Protein AF-A0A925HBF2-F1 (afdb_monomer_lite)

pLDDT: mean 90.34, std 15.37, range [42.03, 98.88]

Secondary structure (DSSP, 8-state):
----PPP--TTHHHHHHHHHHHHHHHHHHHHHHHHHHHHHHHHHHTT-HHHHHHHHHHHHHHS--HHHHHHHHHHHHHTT-HHHHHHHHHHHHHHS-TT-TTHHHHHHHHHHHHHHHHHHHHHHHHHHHHHHHHT-

Foldseek 3Di:
DDDDDDDDDPPPPVVVVVVVVVVVLLVVLQVQLVVLQVVLVVCVVVLVLVSSLVSLVSSCVSPVDLVSLQSNLVSCVSVVNLVSSLVSLVVSLVRPDPPDPCNVVSVVVNVVSVVSVVVVVVVVVVVVVVVVVVVD

Sequence (136 aa):
MQRWIRSTTEGLCVALVLLAASGALAQSAETKAKALFKRGQTAYNAGDFEKAIGLYQEAYQLKPLPGFLFNIAQGYRQAGNFERAQFFFSRFVDTAQPRDPNLDTARALLAEVNEKERARLSQQKAQDENARLEAE

Radius of gyration: 25.39 Å; chains: 1; bounding box: 77×58×66 Å

Structure (mmCIF, N/CA/C/O backbone):
data_AF-A0A925HBF2-F1
#
_entry.id   AF-A0A925HBF2-F1
#
loop_
_atom_site.group_PDB
_atom_site.id
_atom_site.type_symbol
_atom_site.label_atom_id
_atom_site.label_alt_id
_atom_site.label_comp_id
_atom_site.label_asym_id
_atom_site.label_entity_id
_atom_site.label_seq_id
_atom_site.pdbx_PDB_ins_code
_atom_site.Cartn_x
_atom_site.Cartn_y
_atom_site.Cartn_z
_atom_site.occupancy
_atom_site.B_iso_or_equiv
_atom_site.auth_seq_id
_atom_site.auth_comp_id
_atom_site.auth_asym_id
_atom_site.auth_atom_id
_atom_site.pdbx_PDB_model_num
ATOM 1 N N . MET A 1 1 ? 47.761 -49.095 -34.844 1.00 53.47 1 MET A N 1
ATOM 2 C CA . MET A 1 1 ? 47.298 -47.720 -35.144 1.00 53.47 1 MET A CA 1
ATOM 3 C C . MET A 1 1 ? 45.904 -47.805 -35.735 1.00 53.47 1 MET A C 1
ATOM 5 O O . MET A 1 1 ? 45.752 -48.594 -36.653 1.00 53.47 1 MET A O 1
ATOM 9 N N . GLN A 1 2 ? 44.946 -47.040 -35.193 1.00 42.03 2 GLN A N 1
ATOM 10 C CA . GLN A 1 2 ? 43.738 -46.447 -35.815 1.00 42.03 2 GLN A CA 1
ATOM 11 C C . GLN A 1 2 ? 42.641 -46.300 -34.734 1.00 42.03 2 GLN A C 1
ATOM 13 O O . GLN A 1 2 ? 42.109 -47.278 -34.217 1.00 42.03 2 GLN A O 1
ATOM 18 N N . ARG A 1 3 ? 42.400 -45.036 -34.355 1.00 63.38 3 ARG A N 1
ATOM 19 C CA . ARG A 1 3 ? 41.356 -44.511 -33.450 1.00 63.38 3 ARG A CA 1
ATOM 20 C C . ARG A 1 3 ? 39.977 -44.766 -34.042 1.00 63.38 3 ARG A C 1
ATOM 22 O O . ARG A 1 3 ? 39.865 -44.520 -35.227 1.00 63.38 3 ARG A O 1
ATOM 29 N N . TRP A 1 4 ? 38.943 -45.002 -33.228 1.00 49.91 4 TRP A N 1
ATOM 30 C CA . TRP A 1 4 ? 37.582 -44.506 -33.513 1.00 49.91 4 TRP A CA 1
ATOM 31 C C . TRP A 1 4 ? 36.822 -44.232 -32.203 1.00 49.91 4 TRP A C 1
ATOM 33 O O . TRP A 1 4 ? 36.246 -45.126 -31.592 1.00 49.91 4 TRP A O 1
ATOM 43 N N . ILE A 1 5 ? 36.854 -42.970 -31.765 1.00 63.03 5 ILE A N 1
ATOM 44 C CA . ILE A 1 5 ? 35.985 -42.406 -30.722 1.00 63.03 5 ILE A CA 1
ATOM 45 C C . ILE A 1 5 ? 34.616 -42.180 -31.370 1.00 63.03 5 ILE A C 1
ATOM 47 O O . ILE A 1 5 ? 34.524 -41.451 -32.359 1.00 63.03 5 ILE A O 1
ATOM 51 N N . ARG A 1 6 ? 33.564 -42.820 -30.849 1.00 57.81 6 ARG A N 1
ATOM 52 C CA . ARG A 1 6 ? 32.183 -42.575 -31.283 1.00 57.81 6 ARG A CA 1
ATOM 53 C C . ARG A 1 6 ? 31.633 -41.314 -30.609 1.00 57.81 6 ARG A C 1
ATOM 55 O O . ARG A 1 6 ? 31.754 -41.132 -29.404 1.00 57.81 6 ARG A O 1
ATOM 62 N N . SER A 1 7 ? 31.075 -40.472 -31.470 1.00 60.97 7 SER A N 1
ATOM 63 C CA . SER A 1 7 ? 30.488 -39.148 -31.276 1.00 60.97 7 SER A CA 1
ATOM 64 C C . SER A 1 7 ? 29.465 -39.045 -30.137 1.00 60.97 7 SER A C 1
ATOM 66 O O . SER A 1 7 ? 28.489 -39.789 -30.114 1.00 60.97 7 SER A O 1
ATOM 68 N N . THR A 1 8 ? 29.642 -38.058 -29.254 1.00 61.94 8 THR A N 1
ATOM 69 C CA . THR A 1 8 ? 28.644 -37.583 -28.283 1.00 61.94 8 THR A CA 1
ATOM 70 C C . THR A 1 8 ? 28.211 -36.162 -28.661 1.00 61.94 8 THR A C 1
ATOM 72 O O . THR A 1 8 ? 28.766 -35.191 -28.150 1.00 61.94 8 THR A O 1
ATOM 75 N N . THR A 1 9 ? 27.260 -36.003 -29.584 1.00 57.53 9 THR A N 1
ATOM 76 C CA . THR A 1 9 ? 26.789 -34.668 -30.023 1.00 57.53 9 THR A CA 1
ATOM 77 C C . THR A 1 9 ? 25.300 -34.400 -29.790 1.00 57.53 9 THR A C 1
ATOM 79 O O . THR A 1 9 ? 24.839 -33.300 -30.065 1.00 57.53 9 THR A O 1
ATOM 82 N N . GLU A 1 10 ? 24.532 -35.332 -29.227 1.00 52.66 10 GLU A N 1
ATOM 83 C CA . GLU A 1 10 ? 23.063 -35.192 -29.158 1.00 52.66 10 GLU A CA 1
ATOM 84 C C . GLU A 1 10 ? 22.543 -34.440 -27.913 1.00 52.66 10 GLU A C 1
ATOM 86 O O . GLU A 1 10 ? 21.391 -34.015 -27.879 1.00 52.66 10 GLU A O 1
ATOM 91 N N . GLY A 1 11 ? 23.384 -34.191 -26.902 1.00 54.53 11 GLY A N 1
ATOM 92 C CA . GLY A 1 11 ? 22.959 -33.562 -25.640 1.00 54.53 11 GLY A CA 1
ATOM 93 C C . GLY A 1 11 ? 22.887 -32.026 -25.632 1.00 54.53 11 GLY A C 1
ATOM 94 O O . GLY A 1 11 ? 22.331 -31.450 -24.700 1.00 54.53 11 GLY A O 1
ATOM 95 N N . LEU A 1 12 ? 23.442 -31.339 -26.639 1.00 53.97 12 LEU A N 1
ATOM 96 C CA . LEU A 1 12 ? 23.644 -29.880 -26.589 1.00 53.97 12 LEU A CA 1
ATOM 97 C C . LEU A 1 12 ? 22.431 -29.053 -27.063 1.00 53.97 12 LEU A C 1
ATOM 99 O O . LEU A 1 12 ? 22.291 -27.896 -26.673 1.00 53.97 12 LEU A O 1
ATOM 103 N N . CYS A 1 13 ? 21.525 -29.628 -27.861 1.00 51.09 13 CYS A N 1
ATOM 104 C CA . CYS A 1 13 ? 20.393 -28.885 -28.432 1.00 51.09 13 CYS A CA 1
ATOM 105 C C . CYS A 1 13 ? 19.215 -28.705 -27.457 1.00 51.09 13 CYS A C 1
ATOM 107 O O . CYS A 1 13 ? 18.534 -27.684 -27.510 1.00 51.09 13 CYS A O 1
ATOM 109 N N . VAL A 1 14 ? 18.984 -29.644 -26.533 1.00 56.19 14 VAL A N 1
ATOM 110 C CA . VAL A 1 14 ? 17.830 -29.589 -25.609 1.00 56.19 14 VAL A CA 1
ATOM 111 C C . VAL A 1 14 ? 18.026 -28.535 -24.507 1.00 56.19 14 VAL A C 1
ATOM 113 O O . VAL A 1 14 ? 17.075 -27.853 -24.125 1.00 56.19 14 VAL A O 1
ATOM 116 N N . ALA A 1 15 ? 19.262 -28.323 -24.043 1.00 54.62 15 ALA A N 1
ATOM 117 C CA . ALA A 1 15 ? 19.568 -27.333 -23.006 1.00 54.62 15 ALA A CA 1
ATOM 118 C C . ALA A 1 15 ? 19.396 -25.873 -23.482 1.00 54.62 15 ALA A C 1
ATOM 120 O O . ALA A 1 15 ? 18.979 -25.015 -22.705 1.00 54.62 15 ALA A O 1
ATOM 121 N N . LEU A 1 16 ? 19.653 -25.583 -24.764 1.00 54.62 16 LEU A N 1
ATOM 122 C CA . LEU A 1 16 ? 19.521 -24.236 -25.340 1.00 54.62 16 LEU A CA 1
ATOM 123 C C . LEU A 1 16 ? 18.058 -23.801 -25.546 1.00 54.62 16 LEU A C 1
ATOM 125 O O . LEU A 1 16 ? 17.738 -22.624 -25.377 1.00 54.62 16 LEU A O 1
ATOM 129 N N . VAL A 1 17 ? 17.151 -24.735 -25.849 1.00 59.34 17 VAL A N 1
ATOM 130 C CA . VAL A 1 17 ? 15.724 -24.430 -26.080 1.00 59.34 17 VAL A CA 1
ATOM 131 C C . VAL A 1 17 ? 14.995 -24.073 -24.774 1.00 59.34 17 VAL A C 1
ATOM 133 O O . VAL A 1 17 ? 14.154 -23.172 -24.761 1.00 59.34 17 VAL A O 1
ATOM 136 N N . LEU A 1 18 ? 15.350 -24.708 -23.651 1.00 57.00 18 LEU A N 1
ATOM 137 C CA . LEU A 1 18 ? 14.713 -24.463 -22.347 1.00 57.00 18 LEU A CA 1
ATOM 138 C C . LEU A 1 18 ? 15.071 -23.094 -21.734 1.00 57.00 18 LEU A C 1
ATOM 140 O O . LEU A 1 18 ? 14.224 -22.462 -21.093 1.00 57.00 18 LEU A O 1
ATOM 144 N N . LEU A 1 19 ? 16.288 -22.585 -21.967 1.00 59.22 19 LEU A N 1
ATOM 145 C CA . LEU A 1 19 ? 16.669 -21.238 -21.519 1.00 59.22 19 LEU A CA 1
ATOM 146 C C . LEU A 1 19 ? 15.957 -20.132 -22.315 1.00 59.22 19 LEU A C 1
ATOM 148 O O . LEU A 1 19 ? 15.532 -19.133 -21.731 1.00 59.22 19 LEU A O 1
ATOM 152 N N . ALA A 1 20 ? 15.780 -20.311 -23.627 1.00 62.69 20 ALA A N 1
ATOM 153 C CA . ALA A 1 20 ? 15.151 -19.305 -24.484 1.00 62.69 20 ALA A CA 1
ATOM 154 C C . ALA A 1 20 ? 13.661 -19.086 -24.146 1.00 62.69 20 ALA A C 1
ATOM 156 O O . ALA A 1 20 ? 13.200 -17.943 -24.077 1.00 62.69 20 ALA A O 1
ATOM 157 N N . ALA A 1 21 ? 12.917 -20.162 -23.867 1.00 65.06 21 ALA A N 1
ATOM 158 C CA . ALA A 1 21 ? 11.500 -20.081 -23.500 1.00 65.06 21 ALA A CA 1
ATOM 159 C C . ALA A 1 21 ? 11.271 -19.330 -22.172 1.00 65.06 21 ALA A C 1
ATOM 161 O O . ALA A 1 21 ? 10.344 -18.524 -22.056 1.00 65.06 21 ALA A O 1
ATOM 162 N N . SER A 1 22 ? 12.156 -19.535 -21.190 1.00 68.12 22 SER A N 1
ATOM 163 C CA . SER A 1 22 ? 12.088 -18.865 -19.884 1.00 68.12 22 SER A CA 1
ATOM 164 C C . SER A 1 22 ? 12.310 -17.350 -19.998 1.00 68.12 22 SER A C 1
ATOM 166 O O . SER A 1 22 ? 11.602 -16.567 -19.360 1.00 68.12 22 SER A O 1
ATOM 168 N N . GLY A 1 23 ? 13.240 -16.923 -20.861 1.00 69.94 23 GLY A N 1
ATOM 169 C CA . GLY A 1 23 ? 13.500 -15.504 -21.126 1.00 69.94 23 GLY A CA 1
ATOM 170 C C . GLY A 1 23 ? 12.311 -14.788 -21.777 1.00 69.94 23 GLY A C 1
ATOM 171 O O . GLY A 1 23 ? 11.922 -13.707 -21.333 1.00 69.94 23 GLY A O 1
ATOM 172 N N . ALA A 1 24 ? 11.678 -15.414 -22.774 1.00 74.44 24 ALA A N 1
ATOM 173 C CA . ALA A 1 24 ? 10.517 -14.844 -23.461 1.00 74.44 24 ALA A CA 1
ATOM 174 C C . ALA A 1 24 ? 9.307 -14.655 -22.522 1.00 74.44 24 ALA A C 1
ATOM 176 O O . ALA A 1 24 ? 8.675 -13.593 -22.520 1.00 74.44 24 ALA A O 1
ATOM 177 N N . LEU A 1 25 ? 9.014 -15.642 -21.665 1.00 75.81 25 LEU A N 1
ATOM 178 C CA . LEU A 1 25 ? 7.945 -15.538 -20.665 1.00 75.81 25 LEU A CA 1
ATOM 179 C C . LEU A 1 25 ? 8.239 -14.446 -19.629 1.00 75.81 25 LEU A C 1
ATOM 181 O O . LEU A 1 25 ? 7.366 -13.623 -19.342 1.00 75.81 25 LEU A O 1
ATOM 185 N N . ALA A 1 26 ? 9.469 -14.374 -19.114 1.00 77.88 26 ALA A N 1
ATOM 186 C CA . ALA A 1 26 ? 9.861 -13.355 -18.143 1.00 77.88 26 ALA A CA 1
ATOM 187 C C . ALA A 1 26 ? 9.753 -11.924 -18.704 1.00 77.88 26 ALA A C 1
ATOM 189 O O . ALA A 1 26 ? 9.286 -11.033 -17.983 1.00 77.88 26 ALA A O 1
ATOM 190 N N . GLN A 1 27 ? 10.123 -11.728 -19.976 1.00 79.81 27 GLN A N 1
ATOM 191 C CA . GLN A 1 27 ? 9.998 -10.460 -20.704 1.00 79.81 27 GLN A CA 1
ATOM 192 C C . GLN A 1 27 ? 8.528 -10.065 -20.916 1.00 79.81 27 GLN A C 1
ATOM 194 O O . GLN A 1 27 ? 8.152 -8.897 -20.758 1.00 79.81 27 GLN A O 1
ATOM 199 N N . SER A 1 28 ? 7.673 -11.042 -21.235 1.00 89.12 28 SER A N 1
ATOM 200 C CA . SER A 1 28 ? 6.235 -10.813 -21.401 1.00 89.12 28 SER A CA 1
ATOM 201 C C . SER A 1 28 ? 5.570 -10.387 -20.082 1.00 89.12 28 SER A C 1
ATOM 203 O O . SER A 1 28 ? 4.811 -9.414 -20.056 1.00 89.12 28 SER A O 1
ATOM 205 N N . ALA A 1 29 ? 5.930 -11.034 -18.967 1.00 92.69 29 ALA A N 1
ATOM 206 C CA . ALA A 1 29 ? 5.424 -10.709 -17.636 1.00 92.69 29 ALA A CA 1
ATOM 207 C C . ALA A 1 29 ? 5.859 -9.308 -17.183 1.00 92.69 29 ALA A C 1
ATOM 209 O O . ALA A 1 29 ? 5.053 -8.559 -16.636 1.00 92.69 29 ALA A O 1
ATOM 210 N N . GLU A 1 30 ? 7.109 -8.918 -17.453 1.00 93.56 30 GLU A N 1
ATOM 211 C CA . GLU A 1 30 ? 7.597 -7.568 -17.157 1.00 93.56 30 GLU A CA 1
ATOM 212 C C . GLU A 1 30 ? 6.840 -6.495 -17.948 1.00 93.56 30 GLU A C 1
ATOM 214 O O . GLU A 1 30 ? 6.405 -5.487 -17.387 1.00 93.56 30 GLU A O 1
ATOM 219 N N . THR A 1 31 ? 6.637 -6.728 -19.245 1.00 96.19 31 THR A N 1
ATOM 220 C CA . THR A 1 31 ? 5.908 -5.801 -20.119 1.00 96.19 31 THR A CA 1
ATOM 221 C C . THR A 1 31 ? 4.464 -5.625 -19.645 1.00 96.19 31 THR A C 1
ATOM 223 O O . THR A 1 31 ? 3.974 -4.498 -19.532 1.00 96.19 31 THR A O 1
ATOM 226 N N . LYS A 1 32 ? 3.795 -6.728 -19.285 1.00 97.25 32 LYS A N 1
ATOM 227 C CA . LYS A 1 32 ? 2.428 -6.704 -18.751 1.00 97.25 32 LYS A CA 1
ATOM 228 C C . LYS A 1 32 ? 2.351 -6.005 -17.389 1.00 97.25 32 LYS A C 1
ATOM 230 O O . LYS A 1 32 ? 1.479 -5.157 -17.207 1.00 97.25 32 LYS A O 1
ATOM 235 N N . ALA A 1 33 ? 3.281 -6.274 -16.470 1.00 97.88 33 ALA A N 1
ATOM 236 C CA . ALA A 1 33 ? 3.339 -5.601 -15.169 1.00 97.88 33 ALA A CA 1
ATOM 237 C C . ALA A 1 33 ? 3.537 -4.081 -15.314 1.00 97.88 33 ALA A C 1
ATOM 239 O O . ALA A 1 33 ? 2.854 -3.303 -14.652 1.00 97.88 33 ALA A O 1
ATOM 240 N N . LYS A 1 34 ? 4.399 -3.637 -16.240 1.00 97.81 34 LYS A N 1
ATOM 241 C CA . LYS A 1 34 ? 4.586 -2.210 -16.560 1.00 97.81 34 LYS A CA 1
ATOM 242 C C . LYS A 1 34 ? 3.314 -1.560 -17.114 1.00 97.81 34 LYS A C 1
ATOM 244 O O . LYS A 1 34 ? 3.014 -0.417 -16.774 1.00 97.81 34 LYS A O 1
ATOM 249 N N . ALA A 1 35 ? 2.561 -2.261 -17.962 1.00 98.31 35 ALA A N 1
ATOM 250 C CA . ALA A 1 35 ? 1.295 -1.753 -18.489 1.00 98.31 35 ALA A CA 1
ATOM 251 C C . ALA A 1 35 ? 0.225 -1.624 -17.390 1.00 98.31 35 ALA A C 1
ATOM 253 O O . ALA A 1 35 ? -0.456 -0.600 -17.314 1.00 98.31 35 ALA A O 1
ATOM 254 N N . LEU A 1 36 ? 0.113 -2.627 -16.513 1.00 98.75 36 LEU A N 1
ATOM 255 C CA . LEU A 1 36 ? -0.772 -2.592 -15.345 1.00 98.75 36 LEU A CA 1
ATOM 256 C C . LEU A 1 36 ? -0.396 -1.456 -14.392 1.00 98.75 36 LEU A C 1
ATOM 258 O O . LEU A 1 36 ? -1.270 -0.688 -14.004 1.00 98.75 36 LEU A O 1
ATOM 262 N N . PHE A 1 37 ? 0.898 -1.275 -14.110 1.00 98.56 37 PHE A N 1
ATOM 263 C CA . PHE A 1 37 ? 1.402 -0.159 -13.311 1.00 98.56 37 PHE A CA 1
ATOM 264 C C . PHE A 1 37 ? 0.953 1.196 -13.863 1.00 98.56 37 PHE A C 1
ATOM 266 O O . PHE A 1 37 ? 0.380 1.997 -13.132 1.00 98.56 37 PHE A O 1
ATOM 273 N N . LYS A 1 38 ? 1.158 1.443 -15.164 1.00 98.69 38 LYS A N 1
ATOM 274 C CA . LYS A 1 38 ? 0.758 2.708 -15.802 1.00 98.69 38 LYS A CA 1
ATOM 275 C C . LYS A 1 38 ? -0.744 2.955 -15.681 1.00 98.69 38 LYS A C 1
ATOM 277 O O . LYS A 1 38 ? -1.152 4.057 -15.334 1.00 98.69 38 LYS A O 1
ATOM 282 N N . ARG A 1 39 ? -1.564 1.927 -15.923 1.00 98.75 39 ARG A N 1
ATOM 283 C CA . ARG A 1 39 ? -3.024 2.015 -15.761 1.00 98.75 39 ARG A CA 1
ATOM 284 C C . ARG A 1 39 ? -3.413 2.279 -14.306 1.00 98.75 39 ARG A C 1
ATOM 286 O O . ARG A 1 39 ? -4.313 3.079 -14.068 1.00 98.75 39 ARG A O 1
ATOM 293 N N . GLY A 1 40 ? -2.735 1.633 -13.357 1.00 98.75 40 GLY A N 1
ATOM 294 C CA . GLY A 1 40 ? -2.923 1.851 -11.925 1.00 98.75 40 GLY A CA 1
ATOM 295 C C . GLY A 1 40 ? -2.600 3.288 -11.532 1.00 98.75 40 GLY A C 1
ATOM 296 O O . GLY A 1 40 ? -3.398 3.921 -10.852 1.00 98.75 40 GLY A O 1
ATOM 297 N N . GLN A 1 41 ? -1.507 3.846 -12.059 1.00 98.75 41 GLN A N 1
ATOM 298 C CA . GLN A 1 41 ? -1.134 5.242 -11.835 1.00 98.75 41 GLN A CA 1
ATOM 299 C C . GLN A 1 41 ? -2.180 6.207 -12.392 1.00 98.75 41 GLN A C 1
ATOM 301 O O . GLN A 1 41 ? -2.536 7.175 -11.725 1.00 98.75 41 GLN A O 1
ATOM 306 N N . THR A 1 42 ? -2.711 5.939 -13.587 1.00 98.81 42 THR A N 1
ATOM 307 C CA . THR A 1 42 ? -3.810 6.732 -14.150 1.00 98.81 42 THR A CA 1
ATOM 308 C C . THR A 1 42 ? -5.055 6.679 -13.263 1.00 98.81 42 THR A C 1
ATOM 310 O O . THR A 1 42 ? -5.629 7.727 -12.986 1.00 98.81 42 THR A O 1
ATOM 313 N N . ALA 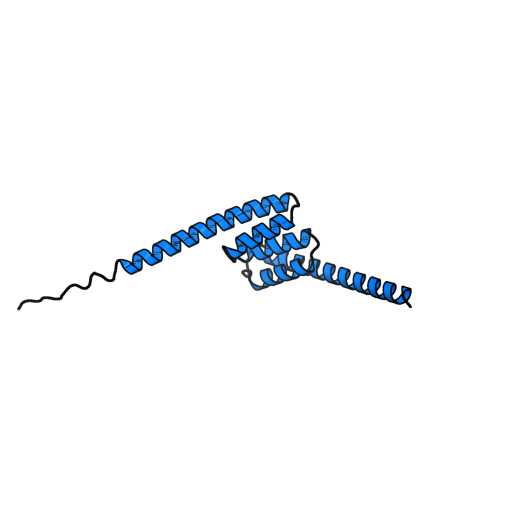A 1 43 ? -5.455 5.494 -12.789 1.00 98.75 43 ALA A N 1
ATOM 314 C CA . ALA A 1 43 ? -6.601 5.345 -11.889 1.00 98.75 43 ALA A CA 1
ATOM 315 C C . ALA A 1 43 ? -6.375 6.069 -10.550 1.00 98.75 43 ALA A C 1
ATOM 317 O O . ALA A 1 43 ? -7.235 6.823 -10.107 1.00 98.75 43 ALA A O 1
ATOM 318 N N . TYR A 1 44 ? -5.182 5.927 -9.966 1.00 98.75 44 TYR A N 1
ATOM 319 C CA . TYR A 1 44 ? -4.801 6.595 -8.723 1.00 98.75 44 TYR A CA 1
ATOM 320 C C . TYR A 1 44 ? -4.884 8.118 -8.857 1.00 98.75 44 TYR A C 1
ATOM 322 O O . TYR A 1 44 ? -5.467 8.789 -8.012 1.00 98.75 44 TYR A O 1
ATOM 330 N N . ASN A 1 45 ? -4.349 8.666 -9.951 1.00 98.50 45 ASN A N 1
ATOM 331 C CA . ASN A 1 45 ? -4.385 10.104 -10.220 1.00 98.50 45 ASN A CA 1
ATOM 332 C C . ASN A 1 45 ? -5.811 10.622 -10.471 1.00 98.50 45 ASN A C 1
ATOM 334 O O . ASN A 1 45 ? -6.070 11.801 -10.259 1.00 98.50 45 ASN A O 1
ATOM 338 N N . ALA A 1 46 ? -6.725 9.755 -10.914 1.00 98.56 46 ALA A N 1
ATOM 339 C CA . ALA A 1 46 ? -8.142 10.069 -11.074 1.00 98.56 46 ALA A CA 1
ATOM 340 C C . ALA A 1 46 ? -8.946 9.948 -9.762 1.00 98.56 46 ALA A C 1
ATOM 342 O O . ALA A 1 46 ? -10.149 10.192 -9.771 1.00 98.56 46 ALA A O 1
ATOM 343 N N . GLY A 1 47 ? -8.312 9.556 -8.650 1.00 98.44 47 GLY A N 1
ATOM 344 C CA . GLY A 1 47 ? -8.982 9.310 -7.369 1.00 98.44 47 GLY A CA 1
ATOM 345 C C . GLY A 1 47 ? -9.696 7.957 -7.278 1.00 98.44 47 GLY A C 1
ATOM 346 O O . GLY A 1 47 ? -10.300 7.651 -6.254 1.00 98.44 47 GLY A O 1
ATOM 347 N N . ASP A 1 48 ? -9.609 7.121 -8.316 1.00 98.69 48 ASP A N 1
ATOM 348 C CA . ASP A 1 48 ? -10.162 5.765 -8.327 1.00 98.69 48 ASP A CA 1
ATOM 349 C C . ASP A 1 48 ? -9.171 4.801 -7.655 1.00 98.69 48 ASP A C 1
ATOM 351 O O . ASP A 1 48 ? -8.429 4.042 -8.294 1.00 98.69 48 ASP A O 1
ATOM 355 N N . PHE A 1 49 ? -9.094 4.911 -6.327 1.00 98.62 49 PHE A N 1
ATOM 356 C CA . PHE A 1 49 ? -8.108 4.194 -5.524 1.00 98.62 49 PHE A CA 1
ATOM 357 C C . PHE A 1 49 ? -8.350 2.685 -5.508 1.00 98.62 49 PHE A C 1
ATOM 359 O O . PHE A 1 49 ? -7.383 1.928 -5.538 1.00 98.62 49 PHE A O 1
ATOM 366 N N . GLU A 1 50 ? -9.604 2.232 -5.520 1.00 98.62 50 GLU A N 1
ATOM 367 C CA . GLU A 1 50 ? -9.936 0.804 -5.542 1.00 98.62 50 GLU A CA 1
ATOM 368 C C . GLU A 1 50 ? -9.429 0.137 -6.825 1.00 98.62 50 GLU A C 1
ATOM 370 O O . GLU A 1 50 ? -8.706 -0.866 -6.774 1.00 98.62 50 GLU A O 1
ATOM 375 N N . LYS A 1 51 ? -9.692 0.752 -7.983 1.00 98.69 51 LYS A N 1
ATOM 376 C CA . LYS A 1 51 ? -9.161 0.273 -9.260 1.00 98.69 51 LYS A CA 1
ATOM 377 C C . LYS A 1 51 ? -7.640 0.331 -9.308 1.00 98.69 51 LYS A C 1
ATOM 379 O O . LYS A 1 51 ? -7.010 -0.590 -9.830 1.00 98.69 51 LYS A O 1
ATOM 384 N N . ALA A 1 52 ? -7.038 1.395 -8.777 1.00 98.88 52 ALA A N 1
ATOM 385 C CA . ALA A 1 52 ? -5.586 1.512 -8.709 1.00 98.88 52 ALA A CA 1
ATOM 386 C C . ALA A 1 52 ? -4.964 0.365 -7.900 1.00 98.88 52 ALA A C 1
ATOM 388 O O . ALA A 1 52 ? -4.031 -0.280 -8.378 1.00 98.88 52 ALA A O 1
ATOM 389 N N . ILE A 1 53 ? -5.516 0.069 -6.717 1.00 98.88 53 ILE A N 1
ATOM 390 C CA . ILE A 1 53 ? -5.084 -1.038 -5.855 1.00 98.88 53 ILE A CA 1
ATOM 391 C C . ILE A 1 53 ? -5.147 -2.365 -6.613 1.00 98.88 53 ILE A C 1
ATOM 393 O O . ILE A 1 53 ? -4.150 -3.086 -6.629 1.00 98.88 53 ILE A O 1
ATOM 397 N N . GLY A 1 54 ? -6.271 -2.667 -7.274 1.00 98.75 54 GLY A N 1
ATOM 398 C CA . GLY A 1 54 ? -6.427 -3.902 -8.048 1.00 98.75 54 GLY A CA 1
ATOM 399 C C . GLY A 1 54 ? -5.371 -4.037 -9.149 1.00 98.75 54 GLY A C 1
ATOM 400 O O . GLY A 1 54 ? -4.679 -5.050 -9.239 1.00 98.75 54 GLY A O 1
ATOM 401 N N . LEU A 1 55 ? -5.147 -2.968 -9.918 1.00 98.88 55 LEU A N 1
ATOM 402 C CA . LEU A 1 55 ? -4.139 -2.948 -10.983 1.00 98.88 55 LEU A CA 1
ATOM 403 C C . LEU A 1 55 ? -2.710 -3.124 -10.448 1.00 98.88 55 LEU A C 1
ATOM 405 O O . LEU A 1 55 ? -1.901 -3.822 -11.063 1.00 98.88 55 LEU A O 1
ATOM 409 N N . TYR A 1 56 ? -2.385 -2.525 -9.301 1.00 98.88 56 TYR A N 1
ATOM 410 C CA . TYR A 1 56 ? -1.085 -2.721 -8.662 1.00 98.88 56 TYR A CA 1
ATOM 411 C C . TYR A 1 56 ? -0.919 -4.134 -8.093 1.00 98.88 56 TYR A C 1
ATOM 413 O O . TYR A 1 56 ? 0.176 -4.689 -8.178 1.00 98.88 56 TYR A O 1
ATOM 421 N N . GLN A 1 57 ? -1.979 -4.742 -7.558 1.00 98.75 57 GLN A N 1
ATOM 422 C CA . GLN A 1 57 ? -1.961 -6.128 -7.083 1.00 98.75 57 GLN A CA 1
ATOM 423 C C . GLN A 1 57 ? -1.755 -7.115 -8.233 1.00 98.75 57 GLN A C 1
ATOM 425 O O . GLN A 1 57 ? -0.914 -8.005 -8.120 1.00 98.75 57 GLN A O 1
ATOM 430 N N . GLU A 1 58 ? -2.443 -6.931 -9.361 1.00 98.69 58 GLU A N 1
ATOM 431 C CA . GLU A 1 58 ? -2.205 -7.731 -10.567 1.00 98.69 58 GLU A CA 1
ATOM 432 C C . GLU A 1 58 ? -0.758 -7.577 -11.060 1.00 98.69 58 GLU A C 1
ATOM 434 O O . GLU A 1 58 ? -0.102 -8.561 -11.409 1.00 98.69 58 GLU A O 1
ATOM 439 N N . ALA A 1 59 ? -0.218 -6.353 -11.053 1.00 98.44 59 ALA A N 1
ATOM 440 C CA . ALA A 1 59 ? 1.175 -6.117 -11.427 1.00 98.44 59 ALA A CA 1
ATOM 441 C C . ALA A 1 59 ? 2.153 -6.823 -10.469 1.00 98.44 59 ALA A C 1
ATOM 443 O O . ALA A 1 59 ? 3.117 -7.441 -10.926 1.00 98.44 59 ALA A O 1
ATOM 444 N N . TYR A 1 60 ? 1.870 -6.794 -9.163 1.00 98.12 60 TYR A N 1
ATOM 445 C CA . TYR A 1 60 ? 2.650 -7.481 -8.134 1.00 98.12 60 TYR A CA 1
ATOM 446 C C . TYR A 1 60 ? 2.622 -9.006 -8.292 1.00 98.12 60 TYR A C 1
ATOM 448 O O . TYR A 1 60 ? 3.657 -9.653 -8.150 1.00 98.12 60 TYR A O 1
ATOM 456 N N . GLN A 1 61 ? 1.471 -9.586 -8.645 1.00 97.75 61 GLN A N 1
ATOM 457 C CA . GLN A 1 61 ? 1.354 -11.024 -8.915 1.00 97.75 61 GLN A CA 1
ATOM 458 C C . GLN A 1 61 ? 2.233 -11.465 -10.092 1.00 97.75 61 GLN A C 1
ATOM 460 O O . GLN A 1 61 ? 2.808 -12.550 -10.063 1.00 97.75 61 GLN A O 1
ATOM 465 N N . LEU A 1 62 ? 2.368 -10.622 -11.120 1.00 97.00 62 LEU A N 1
ATOM 466 C CA . LEU A 1 62 ? 3.255 -10.901 -12.252 1.00 97.00 62 LEU A CA 1
ATOM 467 C C . LEU A 1 62 ? 4.730 -10.687 -11.902 1.00 97.00 62 LEU A C 1
ATOM 469 O O . LEU A 1 62 ? 5.595 -11.415 -12.394 1.00 97.00 62 LEU A O 1
ATOM 473 N N . LYS A 1 63 ? 5.026 -9.656 -11.105 1.00 96.75 63 LYS A N 1
ATOM 474 C CA . LYS A 1 63 ? 6.378 -9.277 -10.688 1.00 96.75 63 LYS A CA 1
ATOM 475 C C . LYS A 1 63 ? 6.351 -8.773 -9.239 1.00 96.75 63 LYS A C 1
ATOM 477 O O . LYS A 1 63 ? 5.996 -7.614 -9.018 1.00 96.75 63 LYS A O 1
ATOM 482 N N . PRO A 1 64 ? 6.784 -9.587 -8.259 1.00 96.62 64 PRO A N 1
ATOM 483 C CA . PRO A 1 64 ? 6.668 -9.255 -6.842 1.00 96.62 64 PRO A CA 1
ATOM 484 C C . PRO A 1 64 ? 7.767 -8.283 -6.389 1.00 96.62 64 PRO A C 1
ATOM 486 O O . PRO A 1 64 ? 8.665 -8.631 -5.628 1.00 96.62 64 PRO A O 1
ATOM 489 N N . LEU A 1 65 ? 7.717 -7.050 -6.892 1.00 96.00 65 LEU A N 1
ATOM 490 C CA . LEU A 1 65 ? 8.662 -5.988 -6.554 1.00 96.00 65 LEU A CA 1
ATOM 491 C C . LEU A 1 65 ? 8.147 -5.161 -5.365 1.00 96.00 65 LEU A C 1
ATOM 493 O O . LEU A 1 65 ? 6.963 -4.805 -5.362 1.00 96.00 65 LEU A O 1
ATOM 497 N N . PRO A 1 66 ? 9.013 -4.771 -4.407 1.00 97.38 66 PRO A N 1
ATOM 498 C CA . PRO A 1 66 ? 8.615 -3.945 -3.266 1.00 97.38 66 PRO A CA 1
ATOM 499 C C . PRO A 1 66 ? 7.902 -2.650 -3.668 1.00 97.38 66 PRO A C 1
ATOM 501 O O . PRO A 1 66 ? 6.919 -2.277 -3.038 1.00 97.38 66 PRO A O 1
ATOM 504 N N . GLY A 1 67 ? 8.301 -2.009 -4.772 1.00 97.69 67 GLY A N 1
ATOM 505 C CA . GLY A 1 67 ? 7.655 -0.780 -5.249 1.00 97.69 67 GLY A CA 1
ATOM 506 C C . GLY A 1 67 ? 6.136 -0.900 -5.453 1.00 97.69 67 GLY A C 1
ATOM 507 O O . GLY A 1 67 ? 5.410 0.064 -5.226 1.00 97.69 67 GLY A O 1
ATOM 508 N N . PHE A 1 68 ? 5.615 -2.083 -5.801 1.00 98.56 68 PHE A N 1
ATOM 509 C CA . PHE A 1 68 ? 4.163 -2.284 -5.864 1.00 98.56 68 PHE A CA 1
ATOM 510 C C . PHE A 1 68 ? 3.507 -2.291 -4.484 1.00 98.56 68 PHE A C 1
ATOM 512 O O . PHE A 1 68 ? 2.403 -1.774 -4.356 1.00 98.56 68 PHE A O 1
ATOM 519 N N . LEU A 1 69 ? 4.176 -2.810 -3.449 1.00 98.69 69 LEU A N 1
ATOM 520 C CA . LEU A 1 69 ? 3.672 -2.771 -2.073 1.00 98.69 69 LEU A CA 1
ATOM 521 C C . LEU A 1 69 ? 3.487 -1.324 -1.605 1.00 98.69 69 LEU A C 1
ATOM 523 O O . LEU A 1 69 ? 2.443 -1.003 -1.046 1.00 98.69 69 LEU A O 1
ATOM 527 N N . PHE A 1 70 ? 4.444 -0.441 -1.912 1.00 98.81 70 PHE A N 1
ATOM 528 C CA . PHE A 1 70 ? 4.330 0.991 -1.621 1.00 98.81 70 PHE A CA 1
ATOM 529 C C . PHE A 1 70 ? 3.111 1.623 -2.313 1.00 98.81 70 PHE A C 1
ATOM 531 O O . PHE A 1 70 ? 2.317 2.311 -1.675 1.00 98.81 70 PHE A O 1
ATOM 538 N N . ASN A 1 71 ? 2.912 1.340 -3.603 1.00 98.69 71 ASN A N 1
ATOM 539 C CA . ASN A 1 71 ? 1.782 1.883 -4.365 1.00 98.69 71 ASN A CA 1
ATOM 540 C C . ASN A 1 71 ? 0.424 1.343 -3.887 1.00 98.69 71 ASN A C 1
ATOM 542 O O . ASN A 1 71 ? -0.547 2.095 -3.802 1.00 98.69 71 ASN A O 1
ATOM 546 N N . ILE A 1 72 ? 0.351 0.056 -3.532 1.00 98.88 72 ILE A N 1
ATOM 547 C CA . ILE A 1 72 ? -0.845 -0.562 -2.941 1.00 98.88 72 ILE A CA 1
ATOM 548 C C . ILE A 1 72 ? -1.160 0.087 -1.587 1.00 98.88 72 ILE A C 1
ATOM 550 O O . ILE A 1 72 ? -2.311 0.443 -1.333 1.00 98.88 72 ILE A O 1
ATOM 554 N N . ALA A 1 73 ? -0.146 0.285 -0.739 1.00 98.81 73 ALA A N 1
ATOM 555 C CA . ALA A 1 73 ? -0.302 0.932 0.561 1.00 98.81 73 ALA A CA 1
ATOM 556 C C . ALA A 1 73 ? -0.829 2.366 0.427 1.00 98.81 73 ALA A C 1
ATOM 558 O O . ALA A 1 73 ? -1.787 2.738 1.104 1.00 98.81 73 ALA A O 1
ATOM 559 N N . GLN A 1 74 ? -0.263 3.146 -0.499 1.00 98.81 74 GLN A N 1
ATOM 560 C CA . GLN A 1 74 ? -0.731 4.495 -0.819 1.00 98.81 74 GLN A CA 1
ATOM 561 C C . GLN A 1 74 ? -2.186 4.499 -1.294 1.00 98.81 74 GLN A C 1
ATOM 563 O O . GLN A 1 74 ? -2.968 5.334 -0.842 1.00 98.81 74 GLN A O 1
ATOM 568 N N . GLY A 1 75 ? -2.572 3.549 -2.153 1.00 98.81 75 GLY A N 1
ATOM 569 C CA . GLY A 1 75 ? -3.961 3.372 -2.579 1.00 98.81 75 GLY A CA 1
ATOM 570 C C . GLY A 1 75 ? -4.905 3.165 -1.394 1.00 98.81 75 GLY A C 1
ATOM 571 O O . GLY A 1 75 ? -5.870 3.912 -1.241 1.00 9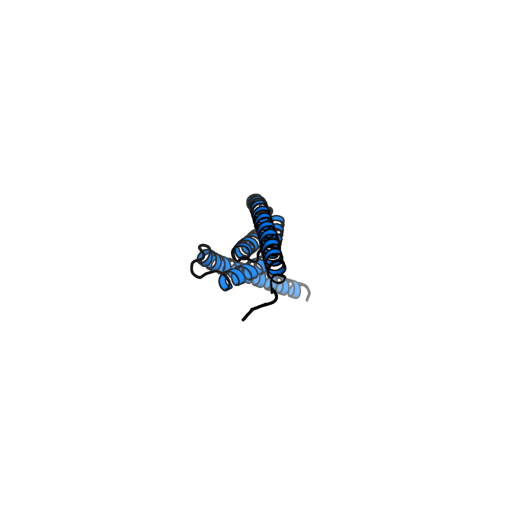8.81 75 GLY A O 1
ATOM 572 N N . TYR A 1 76 ? -4.600 2.213 -0.506 1.00 98.88 76 TYR A N 1
ATOM 573 C CA . TYR A 1 76 ? -5.416 1.971 0.691 1.00 98.88 76 TYR A CA 1
ATOM 574 C C . TYR A 1 76 ? -5.458 3.181 1.628 1.00 98.88 76 TYR A C 1
ATOM 576 O O . TYR A 1 76 ? -6.517 3.500 2.165 1.00 98.88 76 TYR A O 1
ATOM 584 N N . ARG A 1 77 ? -4.332 3.892 1.781 1.00 98.75 77 ARG A N 1
ATOM 585 C CA . ARG A 1 77 ? -4.248 5.108 2.596 1.00 98.75 77 ARG A CA 1
ATOM 586 C C . ARG A 1 77 ? -5.195 6.188 2.076 1.00 98.75 77 ARG A C 1
ATOM 588 O O . ARG A 1 77 ? -5.896 6.807 2.869 1.00 98.75 77 ARG A O 1
ATOM 595 N N . GLN A 1 78 ? -5.212 6.419 0.763 1.00 98.50 78 GLN A N 1
ATOM 596 C CA . GLN A 1 78 ? -6.112 7.399 0.147 1.00 98.50 78 GLN A CA 1
ATOM 597 C C . GLN A 1 78 ? -7.583 6.971 0.213 1.00 98.50 78 GLN A C 1
ATOM 599 O O . GLN A 1 78 ? -8.454 7.813 0.397 1.00 98.50 78 GLN A O 1
ATOM 604 N N . ALA A 1 79 ? -7.857 5.667 0.142 1.00 98.12 79 ALA A N 1
ATOM 605 C CA . ALA A 1 79 ? -9.195 5.113 0.340 1.00 98.12 79 ALA A CA 1
ATOM 606 C C . ALA A 1 79 ? -9.664 5.128 1.814 1.00 98.12 79 ALA A C 1
ATOM 608 O O . ALA A 1 79 ? -10.762 4.663 2.107 1.00 98.12 79 ALA A O 1
ATOM 609 N N . GLY A 1 80 ? -8.841 5.609 2.755 1.00 97.69 80 GLY A N 1
ATOM 610 C CA . GLY A 1 80 ? -9.161 5.646 4.187 1.00 97.69 80 GLY A CA 1
ATOM 611 C C . GLY A 1 80 ? -9.080 4.290 4.898 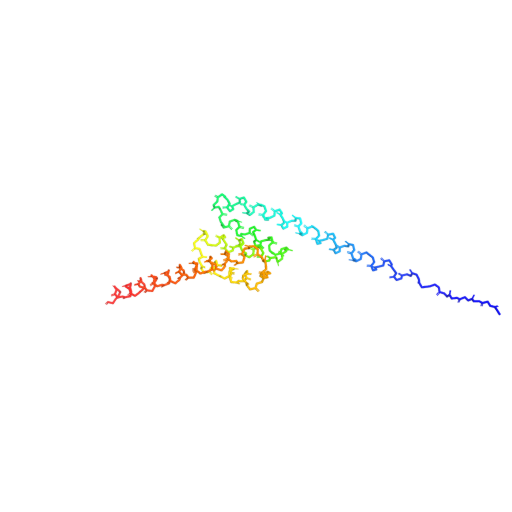1.00 97.69 80 GLY A C 1
ATOM 612 O O . GLY A 1 80 ? -9.410 4.192 6.077 1.00 97.69 80 GLY A O 1
ATOM 613 N N . ASN A 1 81 ? -8.617 3.240 4.216 1.00 98.38 81 ASN A N 1
ATOM 614 C CA . ASN A 1 81 ? -8.419 1.923 4.813 1.00 98.38 81 ASN A CA 1
ATOM 615 C C . ASN A 1 81 ? -7.025 1.846 5.456 1.00 98.38 81 ASN A C 1
ATOM 617 O O . ASN A 1 81 ? -6.071 1.315 4.876 1.00 98.38 81 ASN A O 1
ATOM 621 N N . PHE A 1 82 ? -6.900 2.437 6.646 1.00 98.31 82 PHE A N 1
ATOM 622 C CA . PHE A 1 82 ? -5.616 2.588 7.337 1.00 98.31 82 PHE A CA 1
ATOM 623 C C . PHE A 1 82 ? -5.028 1.257 7.811 1.00 98.31 82 PHE A C 1
ATOM 625 O O . PHE A 1 82 ? -3.821 1.070 7.685 1.00 98.31 82 PHE A O 1
ATOM 632 N N . GLU A 1 83 ? -5.860 0.303 8.230 1.00 98.19 83 GLU A N 1
ATOM 633 C CA . GLU A 1 83 ? -5.441 -1.065 8.564 1.00 98.19 83 GLU A CA 1
ATOM 634 C C . GLU A 1 83 ? -4.694 -1.741 7.397 1.00 98.19 83 GLU A C 1
ATOM 636 O O . GLU A 1 83 ? -3.573 -2.241 7.543 1.00 98.19 83 GLU A O 1
ATOM 641 N N . ARG A 1 84 ? -5.277 -1.723 6.190 1.00 98.62 84 ARG A N 1
ATOM 642 C CA . ARG A 1 84 ? -4.631 -2.317 5.009 1.00 98.62 84 ARG A CA 1
ATOM 643 C C . ARG A 1 84 ? -3.415 -1.510 4.568 1.00 98.62 84 ARG A C 1
ATOM 645 O O . ARG A 1 84 ? -2.413 -2.104 4.171 1.00 98.62 84 ARG A O 1
ATOM 652 N N . ALA A 1 85 ? -3.470 -0.182 4.658 1.00 98.81 85 ALA A N 1
ATOM 653 C CA . ALA A 1 85 ? -2.323 0.668 4.354 1.00 98.81 85 ALA A CA 1
ATOM 654 C C . ALA A 1 85 ? -1.123 0.348 5.262 1.00 98.81 85 ALA A C 1
ATOM 656 O O . ALA A 1 85 ? -0.015 0.158 4.758 1.00 98.81 85 ALA A O 1
ATOM 657 N N . GLN A 1 86 ? -1.353 0.209 6.573 1.00 98.69 86 GLN A N 1
ATOM 658 C CA . GLN A 1 86 ? -0.347 -0.194 7.556 1.00 98.69 86 GLN A CA 1
ATOM 659 C C . GLN A 1 86 ? 0.315 -1.515 7.158 1.00 98.69 86 GLN A C 1
ATOM 661 O O . GLN A 1 86 ? 1.544 -1.596 7.108 1.00 98.69 86 GLN A O 1
ATOM 666 N N . PHE A 1 87 ? -0.488 -2.535 6.834 1.00 98.69 87 PHE A N 1
ATOM 667 C CA . PHE A 1 87 ? 0.026 -3.843 6.432 1.00 98.69 87 PHE A CA 1
ATOM 668 C C . PHE A 1 87 ? 1.005 -3.731 5.254 1.00 98.69 87 PHE A C 1
ATOM 670 O O . PHE A 1 87 ? 2.135 -4.218 5.331 1.00 98.69 87 PHE A O 1
ATOM 677 N N . PHE A 1 88 ? 0.609 -3.063 4.168 1.00 98.81 88 PHE A N 1
ATOM 678 C CA . PHE A 1 88 ? 1.449 -2.980 2.971 1.00 98.81 88 PHE A CA 1
ATOM 679 C C . PHE A 1 88 ? 2.661 -2.057 3.144 1.00 98.81 88 PHE A C 1
ATOM 681 O O . PHE A 1 88 ? 3.731 -2.391 2.632 1.00 98.81 88 PHE A O 1
ATOM 688 N N . PHE A 1 89 ? 2.549 -0.955 3.896 1.00 98.81 89 PHE A N 1
ATOM 689 C CA . PHE A 1 89 ? 3.711 -0.119 4.209 1.00 98.81 89 PHE A CA 1
ATOM 690 C C . PHE A 1 89 ? 4.739 -0.864 5.060 1.00 98.81 89 PHE A C 1
ATOM 692 O O . PHE A 1 89 ? 5.924 -0.792 4.747 1.00 98.81 89 PHE A O 1
ATOM 699 N N . SER A 1 90 ? 4.312 -1.628 6.073 1.00 98.62 90 SER A N 1
ATOM 700 C CA . SER A 1 90 ? 5.229 -2.459 6.865 1.00 98.62 90 SER A CA 1
ATOM 701 C C . SER A 1 90 ? 5.979 -3.440 5.968 1.00 98.62 90 SER A C 1
ATOM 703 O O . SER A 1 90 ? 7.204 -3.475 5.969 1.00 98.62 90 SER A O 1
ATOM 705 N N . ARG A 1 91 ? 5.252 -4.166 5.108 1.00 98.56 91 ARG A N 1
ATOM 706 C CA . ARG A 1 91 ? 5.855 -5.123 4.169 1.00 98.56 91 ARG A CA 1
ATOM 707 C C . ARG A 1 91 ? 6.816 -4.456 3.190 1.00 98.56 91 ARG A C 1
ATOM 709 O O . ARG A 1 91 ? 7.831 -5.054 2.842 1.00 98.56 91 ARG A O 1
ATOM 716 N N . PHE A 1 92 ? 6.514 -3.242 2.736 1.00 98.69 92 PHE A N 1
ATOM 717 C CA . PHE A 1 92 ? 7.445 -2.469 1.925 1.00 98.69 92 PHE A CA 1
ATOM 718 C C . PHE A 1 92 ? 8.720 -2.139 2.707 1.00 98.69 92 PHE A C 1
ATOM 720 O O . PHE A 1 92 ? 9.801 -2.448 2.223 1.00 98.69 92 PHE A O 1
ATOM 727 N N . VAL A 1 93 ? 8.609 -1.587 3.919 1.00 98.50 93 VAL A N 1
ATOM 728 C CA . VAL A 1 93 ? 9.768 -1.249 4.766 1.00 98.50 93 VAL A CA 1
ATOM 729 C C . VAL A 1 93 ? 10.636 -2.480 5.056 1.00 98.50 93 VAL A C 1
ATOM 731 O O . VAL A 1 93 ? 11.859 -2.365 5.052 1.00 98.50 93 VAL A O 1
ATOM 734 N N . ASP A 1 94 ? 10.022 -3.651 5.235 1.00 98.19 94 ASP A N 1
ATOM 735 C CA . ASP A 1 94 ? 10.723 -4.914 5.505 1.00 98.19 94 ASP A CA 1
ATOM 736 C C . ASP A 1 94 ? 11.463 -5.482 4.281 1.00 98.19 94 ASP A C 1
ATOM 738 O O . ASP A 1 94 ? 12.418 -6.242 4.429 1.00 98.19 94 ASP A O 1
ATOM 742 N N . THR A 1 95 ? 11.004 -5.168 3.064 1.00 97.94 95 THR A N 1
ATOM 743 C CA . THR A 1 95 ? 11.500 -5.787 1.817 1.00 97.94 95 THR A CA 1
ATOM 744 C C . THR A 1 95 ? 12.238 -4.823 0.893 1.00 97.94 95 THR A C 1
ATOM 746 O O . THR A 1 95 ? 12.892 -5.261 -0.057 1.00 97.94 95 THR A O 1
ATOM 749 N N . ALA A 1 96 ? 12.138 -3.520 1.142 1.00 96.75 96 ALA A N 1
ATOM 750 C CA . ALA A 1 96 ? 12.824 -2.492 0.382 1.00 96.75 96 ALA A CA 1
ATOM 751 C C . ALA A 1 96 ? 14.342 -2.575 0.580 1.00 96.75 96 ALA A C 1
ATOM 753 O O . ALA A 1 96 ? 14.853 -2.953 1.635 1.00 96.75 96 ALA A O 1
ATOM 754 N N . GLN A 1 97 ? 15.083 -2.177 -0.454 1.00 96.81 97 GLN A N 1
ATOM 755 C CA . GLN A 1 97 ? 16.530 -2.044 -0.333 1.00 96.81 97 GLN A CA 1
ATOM 756 C C . GLN A 1 97 ? 16.868 -0.876 0.608 1.00 96.81 97 GLN A C 1
ATOM 758 O O . GLN A 1 97 ? 16.149 0.123 0.607 1.00 96.81 97 GLN A O 1
ATOM 763 N N . PRO A 1 98 ? 17.999 -0.916 1.339 1.00 94.38 98 PRO A N 1
ATOM 764 C CA . PRO A 1 98 ? 18.379 0.163 2.258 1.00 94.38 98 PRO A CA 1
ATOM 765 C C . PRO A 1 98 ? 18.496 1.559 1.623 1.00 94.38 98 PRO A C 1
ATOM 767 O O . PRO A 1 98 ? 18.461 2.554 2.335 1.00 94.38 98 PRO A O 1
ATOM 770 N N . ARG A 1 99 ? 18.669 1.637 0.297 1.00 95.50 99 ARG A N 1
ATOM 771 C CA . ARG A 1 99 ? 18.760 2.885 -0.479 1.00 95.50 99 ARG A CA 1
ATOM 772 C C . ARG A 1 99 ? 17.545 3.120 -1.385 1.00 95.50 99 ARG A C 1
ATOM 774 O O . ARG A 1 99 ? 17.647 3.884 -2.341 1.00 95.50 99 ARG A O 1
ATOM 781 N N . ASP A 1 100 ? 16.427 2.434 -1.143 1.00 97.19 100 ASP A N 1
ATOM 782 C CA . ASP A 1 100 ? 15.192 2.700 -1.881 1.00 97.19 100 ASP A CA 1
ATOM 783 C C . ASP A 1 100 ? 14.729 4.142 -1.598 1.00 97.19 100 ASP A C 1
ATOM 785 O O . ASP A 1 100 ? 14.606 4.520 -0.429 1.00 97.19 100 ASP A O 1
ATOM 789 N N . PRO A 1 101 ? 14.469 4.960 -2.632 1.00 97.31 101 PRO A N 1
ATOM 790 C CA . PRO A 1 101 ? 14.111 6.366 -2.453 1.00 97.31 101 PRO A CA 1
ATOM 791 C C . PRO A 1 101 ? 12.794 6.573 -1.695 1.00 97.31 101 PRO A C 1
ATOM 793 O O . PRO A 1 101 ? 12.573 7.656 -1.161 1.00 97.31 101 PRO A O 1
ATOM 796 N N . ASN A 1 102 ? 11.920 5.563 -1.627 1.00 97.31 102 ASN A N 1
ATOM 797 C CA . ASN A 1 102 ? 10.645 5.664 -0.919 1.00 97.31 102 ASN A CA 1
ATOM 798 C C . ASN A 1 102 ? 10.722 5.165 0.530 1.00 97.31 102 ASN A C 1
ATOM 800 O O . ASN A 1 102 ? 9.704 5.198 1.219 1.00 97.31 102 ASN A O 1
ATOM 804 N N . LEU A 1 103 ? 11.874 4.679 1.010 1.00 98.06 103 LEU A N 1
ATOM 805 C CA . LEU A 1 103 ? 11.977 4.039 2.327 1.00 98.06 103 LEU A CA 1
ATOM 806 C C . LEU A 1 103 ? 11.620 4.993 3.474 1.00 98.06 103 LEU A C 1
ATOM 808 O O . LEU A 1 103 ? 10.784 4.657 4.314 1.00 98.06 103 LEU A O 1
ATOM 812 N N . ASP A 1 104 ? 12.198 6.192 3.483 1.00 98.25 104 ASP A N 1
ATOM 813 C CA . ASP A 1 104 ? 11.932 7.186 4.529 1.00 98.25 104 ASP A CA 1
ATOM 814 C C . ASP A 1 104 ? 10.493 7.704 4.455 1.00 98.25 104 ASP A C 1
ATOM 816 O O . ASP A 1 104 ? 9.799 7.793 5.470 1.00 98.25 104 ASP A O 1
ATOM 820 N N . THR A 1 105 ? 9.996 7.951 3.239 1.00 98.56 105 THR A N 1
ATOM 821 C CA . THR A 1 105 ? 8.596 8.322 3.009 1.00 98.56 105 THR A CA 1
ATOM 822 C C . THR A 1 105 ? 7.643 7.238 3.509 1.00 98.56 105 THR A C 1
ATOM 824 O O . THR A 1 105 ? 6.663 7.549 4.180 1.00 98.56 105 THR A O 1
ATOM 827 N N . ALA A 1 106 ? 7.928 5.962 3.248 1.00 98.50 106 ALA A N 1
ATOM 828 C CA . ALA A 1 106 ? 7.100 4.858 3.714 1.00 98.50 106 ALA A CA 1
ATOM 829 C C . ALA A 1 106 ? 7.090 4.737 5.239 1.00 98.50 106 ALA A C 1
ATOM 831 O O . ALA A 1 106 ? 6.037 4.468 5.807 1.00 98.50 106 AL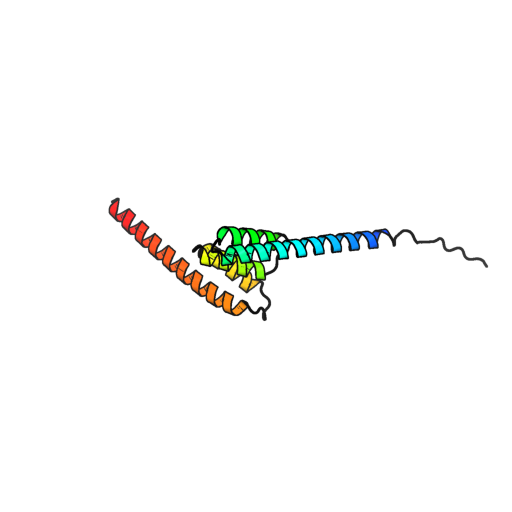A A O 1
ATOM 832 N N . ARG A 1 107 ? 8.223 4.972 5.914 1.00 98.62 107 ARG A N 1
ATOM 833 C CA . ARG A 1 107 ? 8.283 4.989 7.386 1.00 98.62 107 ARG A CA 1
ATOM 834 C C . ARG A 1 107 ? 7.422 6.108 7.971 1.00 98.62 107 ARG A C 1
ATOM 836 O O . ARG A 1 107 ? 6.680 5.863 8.919 1.00 98.62 107 ARG A O 1
ATOM 843 N N . ALA A 1 108 ? 7.481 7.304 7.386 1.00 98.69 108 ALA A N 1
ATOM 844 C CA . ALA A 1 108 ? 6.653 8.430 7.810 1.00 98.69 108 ALA A CA 1
ATOM 845 C C . ALA A 1 108 ? 5.155 8.152 7.591 1.00 98.69 108 ALA A C 1
ATOM 847 O O . ALA A 1 108 ? 4.347 8.335 8.499 1.00 98.69 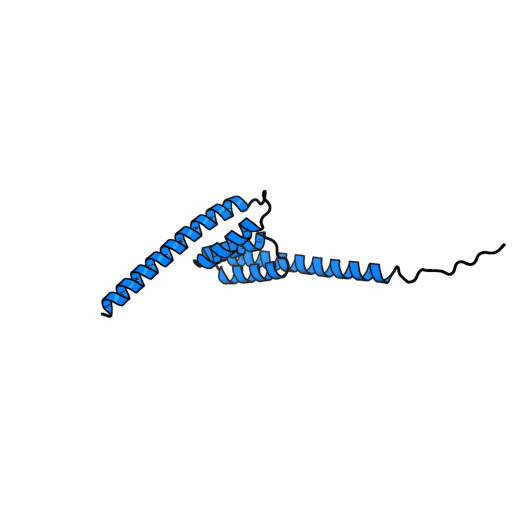108 ALA A O 1
ATOM 848 N N . LEU A 1 109 ? 4.786 7.637 6.415 1.00 98.69 109 LEU A N 1
ATOM 849 C CA . LEU 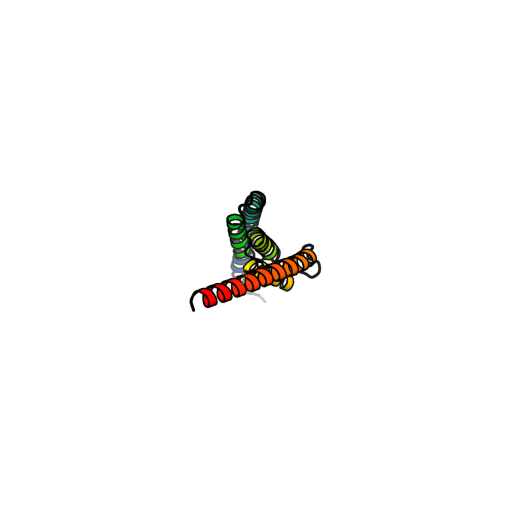A 1 109 ? 3.399 7.284 6.103 1.00 98.69 109 LEU A CA 1
ATOM 850 C C . LEU A 1 109 ? 2.888 6.119 6.959 1.00 98.69 109 LEU A C 1
ATOM 852 O O . LEU A 1 109 ? 1.726 6.124 7.351 1.00 98.69 109 LEU A O 1
ATOM 856 N N . LEU A 1 110 ? 3.740 5.145 7.293 1.00 98.75 110 LEU A N 1
ATOM 857 C CA . LEU A 1 110 ? 3.404 4.063 8.219 1.00 98.75 110 LEU A CA 1
ATOM 858 C C . LEU A 1 110 ? 3.059 4.608 9.612 1.00 98.75 110 LEU A C 1
ATOM 860 O O . LEU A 1 110 ? 2.091 4.162 10.224 1.00 98.75 110 LEU A O 1
ATOM 864 N N . ALA A 1 111 ? 3.818 5.587 10.108 1.00 98.69 111 ALA A N 1
ATOM 865 C CA . ALA A 1 111 ? 3.503 6.252 11.370 1.00 98.69 111 ALA A CA 1
ATOM 866 C C . ALA A 1 111 ? 2.154 6.993 11.298 1.00 98.69 111 ALA A C 1
ATOM 868 O O . ALA A 1 111 ? 1.316 6.793 12.178 1.00 98.69 111 ALA A O 1
ATOM 869 N N . GLU A 1 112 ? 1.908 7.746 10.216 1.00 98.50 112 GLU A N 1
ATOM 870 C CA . GLU A 1 112 ? 0.634 8.444 9.973 1.00 98.50 112 GLU A CA 1
ATOM 871 C C . GLU A 1 112 ? -0.561 7.476 10.019 1.00 98.50 112 GLU A C 1
ATOM 873 O O . GLU A 1 112 ? -1.536 7.711 10.735 1.00 98.50 112 GLU A O 1
ATOM 878 N N . VAL A 1 113 ? -0.510 6.367 9.272 1.00 98.69 113 VAL A N 1
ATOM 879 C CA . VAL A 1 113 ? -1.642 5.424 9.217 1.00 98.69 113 VAL A CA 1
ATOM 880 C C . VAL A 1 113 ? -1.853 4.691 10.536 1.00 98.69 113 VAL A C 1
ATOM 882 O O . VAL A 1 113 ? -2.998 4.442 10.902 1.00 98.69 113 VAL A O 1
ATOM 885 N N . ASN A 1 114 ? -0.786 4.417 11.290 1.00 98.44 114 ASN A N 1
ATOM 886 C CA . ASN A 1 114 ? -0.894 3.814 12.618 1.00 98.44 114 ASN A CA 1
ATOM 887 C C . ASN A 1 114 ? -1.606 4.743 13.607 1.00 98.44 114 ASN A C 1
ATOM 889 O O . ASN A 1 114 ? -2.393 4.285 14.434 1.00 98.44 114 ASN A O 1
ATOM 893 N N . GLU A 1 115 ? -1.330 6.045 13.550 1.00 98.31 115 GLU A N 1
ATOM 894 C CA . GLU A 1 115 ? -2.032 7.037 14.367 1.00 98.31 115 GLU A CA 1
ATOM 895 C C . GLU A 1 115 ? -3.514 7.107 14.006 1.00 98.31 115 GLU A C 1
ATOM 897 O O . GLU A 1 115 ? -4.366 7.050 14.896 1.00 98.31 115 GLU A O 1
ATOM 902 N N . LYS A 1 116 ? -3.824 7.154 12.708 1.00 97.88 116 LYS A N 1
ATOM 903 C CA . LYS A 1 116 ? -5.207 7.197 12.222 1.00 97.88 116 LYS A CA 1
ATOM 904 C C . LYS A 1 116 ? -5.999 5.943 12.580 1.00 97.88 116 LYS A C 1
ATOM 906 O O . LYS A 1 116 ? -7.145 6.058 13.008 1.00 97.88 116 LYS A O 1
ATOM 911 N N . GLU A 1 117 ? -5.394 4.764 12.469 1.00 97.00 117 GLU A N 1
ATOM 912 C CA . GLU A 1 117 ? -6.055 3.512 12.841 1.00 97.00 117 GLU A CA 1
ATOM 913 C C . GLU A 1 117 ? -6.317 3.442 14.351 1.00 97.00 117 GLU A C 1
ATOM 915 O O . GLU A 1 117 ? -7.424 3.110 14.771 1.00 97.00 117 GLU A O 1
ATOM 920 N N . ARG A 1 118 ? -5.354 3.853 15.191 1.00 97.25 118 ARG A N 1
ATOM 921 C CA . ARG A 1 118 ? -5.578 3.942 16.645 1.00 97.25 118 ARG A CA 1
ATOM 922 C C . ARG A 1 118 ? -6.710 4.903 16.999 1.00 97.25 118 ARG A C 1
ATOM 924 O O . ARG A 1 118 ? -7.530 4.577 17.856 1.00 97.25 118 ARG A O 1
ATOM 931 N N . ALA A 1 119 ? -6.767 6.064 16.346 1.00 97.19 119 ALA A N 1
ATOM 932 C CA . ALA A 1 119 ? -7.843 7.027 16.556 1.00 97.19 119 ALA A CA 1
ATOM 933 C C . ALA A 1 119 ? -9.212 6.431 16.181 1.00 97.19 119 ALA A C 1
ATOM 935 O O . ALA A 1 119 ? -10.151 6.528 16.971 1.00 97.19 119 ALA A O 1
ATOM 936 N N . ARG A 1 120 ? -9.303 5.739 15.034 1.00 95.44 120 ARG A N 1
ATOM 937 C CA . ARG A 1 120 ? -10.520 5.043 14.582 1.00 95.44 120 ARG A CA 1
ATOM 938 C C . ARG A 1 120 ? -10.996 4.010 15.603 1.00 95.44 120 ARG A C 1
ATOM 940 O O . ARG A 1 120 ? -12.162 4.020 15.982 1.00 95.44 120 ARG A O 1
ATOM 947 N N . LEU A 1 121 ? -10.093 3.153 16.077 1.00 96.12 121 LEU A N 1
ATOM 948 C CA . LEU A 1 121 ? -10.420 2.108 17.051 1.00 96.12 121 LEU A CA 1
ATOM 949 C C . LEU A 1 121 ? -10.853 2.690 18.403 1.00 96.12 121 LEU A C 1
ATOM 951 O O . LEU A 1 121 ? -11.795 2.193 19.017 1.00 96.12 121 LEU A O 1
ATOM 955 N N . SER A 1 122 ? -10.199 3.762 18.859 1.00 97.25 122 SER A N 1
ATOM 956 C CA . SER A 1 122 ? -10.584 4.468 20.085 1.00 97.25 122 SER A CA 1
ATOM 957 C C . SER A 1 122 ? -11.988 5.065 19.978 1.00 97.25 122 SER A C 1
ATOM 959 O O . SER A 1 122 ? -12.776 4.956 20.915 1.00 97.25 122 SER A O 1
ATOM 961 N N . GLN A 1 123 ? -12.306 5.687 18.840 1.00 96.25 123 GLN A N 1
ATOM 962 C CA . GLN A 1 123 ? -13.629 6.252 18.591 1.00 96.25 123 GLN A CA 1
ATOM 963 C C . GLN A 1 123 ? -14.703 5.162 18.533 1.00 96.25 123 GLN A C 1
ATOM 965 O O . GLN A 1 123 ? -15.738 5.315 19.175 1.00 96.25 123 GLN A O 1
ATOM 970 N N . GLN A 1 124 ? -14.440 4.060 17.824 1.00 96.25 124 GLN A N 1
ATOM 971 C CA . GLN A 1 124 ? -15.366 2.930 17.744 1.00 96.25 124 GLN A CA 1
ATOM 972 C C . GLN A 1 124 ? -15.674 2.374 19.135 1.00 96.25 124 GLN A C 1
ATOM 974 O O . GLN A 1 124 ? -16.832 2.219 19.494 1.00 96.25 124 GLN A O 1
ATOM 979 N N . LYS A 1 125 ? -14.643 2.161 19.959 1.00 97.38 125 LYS A N 1
ATOM 980 C CA . LYS A 1 125 ? -14.825 1.661 21.324 1.00 97.38 125 LYS A CA 1
ATOM 981 C C . LYS A 1 125 ? -15.705 2.586 22.170 1.00 97.38 125 LYS A C 1
ATOM 983 O O . LYS A 1 125 ? -16.571 2.101 22.887 1.00 97.38 125 LYS A O 1
ATOM 988 N N . ALA A 1 126 ? -15.490 3.899 22.089 1.00 96.94 126 ALA A N 1
ATOM 989 C CA . ALA A 1 126 ? -16.313 4.866 22.814 1.00 96.94 126 ALA A CA 1
ATOM 990 C C . ALA A 1 126 ? -17.772 4.862 22.324 1.00 96.94 126 ALA A C 1
ATOM 992 O O . ALA A 1 126 ? -18.694 4.991 23.124 1.00 96.94 126 ALA A O 1
ATOM 993 N N . GLN A 1 127 ? -17.989 4.688 21.017 1.00 96.25 127 GLN A N 1
ATOM 994 C CA . GLN A 1 127 ? -19.329 4.554 20.444 1.00 96.25 127 GLN A CA 1
ATOM 995 C C . GLN A 1 127 ? -20.023 3.275 20.920 1.00 96.25 127 GLN A C 1
ATOM 997 O O . GLN A 1 127 ? -21.178 3.339 21.330 1.00 96.25 127 GLN A O 1
ATOM 1002 N N . ASP A 1 128 ? -19.316 2.146 20.920 1.00 97.25 128 ASP A N 1
ATOM 1003 C CA . ASP A 1 128 ? -19.846 0.860 21.376 1.00 97.25 128 ASP A CA 1
ATOM 1004 C C . ASP A 1 128 ? -20.192 0.891 22.874 1.00 97.25 128 ASP A C 1
ATOM 1006 O O . ASP A 1 128 ? -21.211 0.345 23.294 1.00 97.25 128 ASP A O 1
ATOM 1010 N N . GLU A 1 129 ? -19.363 1.552 23.688 1.00 97.19 129 GLU A N 1
ATOM 1011 C CA . GLU A 1 129 ? -19.610 1.740 25.120 1.00 97.19 129 GLU A CA 1
ATOM 1012 C C . GLU A 1 129 ? -20.851 2.603 25.374 1.00 97.19 129 GLU A C 1
ATOM 1014 O O . GLU A 1 129 ? -21.720 2.202 26.147 1.00 97.19 129 GLU A O 1
ATOM 1019 N N . ASN A 1 130 ? -20.988 3.732 24.675 1.00 96.06 130 ASN A N 1
ATOM 1020 C CA . ASN A 1 130 ? -22.180 4.576 24.776 1.00 96.06 130 ASN A CA 1
ATOM 1021 C C . ASN A 1 130 ? -23.445 3.826 24.333 1.00 96.06 130 ASN A C 1
ATOM 1023 O O . ASN A 1 130 ? -24.445 3.849 25.044 1.00 96.06 130 ASN A O 1
ATOM 1027 N N . ALA A 1 131 ? -23.389 3.111 23.205 1.00 96.94 131 ALA A N 1
ATOM 1028 C CA . ALA A 1 131 ? -24.516 2.328 22.701 1.00 96.94 131 ALA A CA 1
ATOM 1029 C C . ALA A 1 131 ? -24.935 1.217 23.677 1.00 96.94 131 ALA A C 1
ATOM 1031 O O . ALA A 1 131 ? -26.117 0.897 23.787 1.00 96.94 131 ALA A O 1
ATOM 1032 N N . ARG A 1 132 ? -23.976 0.635 24.408 1.00 96.88 132 ARG A N 1
ATOM 1033 C CA . ARG A 1 132 ? -24.266 -0.332 25.467 1.00 96.88 132 ARG A CA 1
ATOM 1034 C C . ARG A 1 132 ? -24.977 0.319 26.653 1.00 96.88 132 ARG A C 1
ATOM 1036 O O . ARG A 1 132 ? -25.947 -0.252 27.131 1.00 96.88 132 ARG A O 1
ATOM 1043 N N . LEU A 1 133 ? -24.506 1.477 27.118 1.00 96.56 133 LEU A N 1
ATOM 1044 C CA . LEU A 1 133 ? -25.120 2.198 28.240 1.00 96.56 133 LEU A CA 1
ATOM 1045 C C . LEU A 1 133 ? -26.540 2.681 27.919 1.00 96.56 133 LEU A C 1
ATOM 1047 O O . LEU A 1 133 ? -27.379 2.719 28.807 1.00 96.56 133 LEU A O 1
ATOM 1051 N N . GLU A 1 134 ? -26.821 3.036 26.664 1.00 95.50 134 GLU A N 1
ATOM 1052 C CA . GLU A 1 134 ? -28.170 3.409 26.211 1.00 95.50 134 GLU A CA 1
ATOM 1053 C C . GLU A 1 134 ? -29.141 2.217 26.133 1.00 95.50 134 GLU A C 1
ATOM 1055 O O . GLU A 1 134 ? -30.355 2.417 26.094 1.00 95.50 134 GLU A O 1
ATOM 1060 N N . ALA A 1 135 ? -28.621 0.989 26.070 1.00 95.25 135 ALA A N 1
ATOM 1061 C CA . ALA A 1 135 ? -29.416 -0.233 25.974 1.00 95.25 135 ALA A CA 1
ATOM 1062 C C . ALA A 1 135 ? -29.731 -0.882 27.339 1.00 95.25 135 ALA A C 1
ATOM 1064 O O . ALA A 1 135 ? -30.516 -1.834 27.373 1.00 95.25 135 ALA A O 1
ATOM 1065 N N . GLU A 1 136 ? -29.113 -0.404 28.425 1.00 91.25 136 GLU A N 1
ATOM 1066 C CA . GLU A 1 136 ? -29.353 -0.818 29.821 1.00 91.25 136 GLU A CA 1
ATOM 1067 C C . GLU A 1 136 ? -30.438 0.055 30.482 1.00 91.25 136 GLU A C 1
ATOM 1069 O O . GLU A 1 136 ? -31.294 -0.528 31.191 1.00 91.25 136 GLU A O 1
#